Protein AF-A0A7S0FLI7-F1 (afdb_monomer_lite)

Sequence (126 aa):
AQAELCAFDLNQRYRPILPEERVSGVIMLTDSTPGEEEELGAVKPPSMEVEGEADPPEPFEWAPPGHDDYREGLPPPPIPEPEDDDEEKDSDDKEDEEDSKPKKREEDHEEDLEGPGYVGGAKESS

Organism: NCBI:txid265543

pLDDT: mean 71.73, std 18.73, range [38.0, 96.25]

Foldseek 3Di:
DVQVVDADDCVDQWHFPCRPDTPDDDTDTHGPCVPDDDDDDDDDDDDPDCPPDDDDDDDDDDDDPPPPPPPDDDDPDPDPDPPPPPPDDDDPDDDPDDDDDDDDDDDDDDDDDDDDDDDDDDDDDD

Radius of gyration: 35.18 Å; chains: 1; bounding box: 64×31×106 Å

Secondary structure (DSSP, 8-state):
-GGGT----TTSSEEESSTTS---S---EEES-TTS---PPPP-PPP---SSPPPPPPPPP-PPTT-TT--TTPPPPPPPPP--------------------------------------------

Structure (mmCIF, N/CA/C/O backbone):
data_AF-A0A7S0FLI7-F1
#
_entry.id   AF-A0A7S0FLI7-F1
#
loop_
_atom_site.group_PDB
_atom_site.id
_atom_site.type_symbol
_atom_site.label_atom_id
_atom_site.label_alt_id
_atom_site.label_comp_id
_atom_site.label_asym_id
_atom_site.label_entity_id
_atom_site.label_seq_id
_atom_site.pdbx_PDB_ins_code
_atom_site.Cartn_x
_atom_site.Cartn_y
_atom_site.Cartn_z
_atom_site.occupancy
_atom_site.B_iso_or_equiv
_atom_site.auth_seq_id
_atom_site.auth_comp_id
_atom_site.auth_asym_id
_atom_site.auth_atom_id
_atom_site.pdbx_PDB_model_num
ATOM 1 N N . ALA A 1 1 ? 8.099 -21.446 4.760 1.00 76.25 1 ALA A N 1
ATOM 2 C CA . ALA A 1 1 ? 8.596 -20.045 4.674 1.00 76.25 1 ALA A CA 1
ATOM 3 C C . ALA A 1 1 ? 7.946 -19.203 5.780 1.00 76.25 1 ALA A C 1
ATOM 5 O O . ALA A 1 1 ? 6.902 -19.617 6.260 1.00 76.25 1 ALA A O 1
ATOM 6 N N . GLN A 1 2 ? 8.497 -18.052 6.203 1.00 84.38 2 GLN A N 1
ATOM 7 C CA . GLN A 1 2 ? 7.951 -17.300 7.360 1.00 84.38 2 GLN A CA 1
ATOM 8 C C . GLN A 1 2 ? 6.485 -16.855 7.192 1.00 84.38 2 GLN A C 1
ATOM 10 O O . GLN A 1 2 ? 5.724 -16.915 8.149 1.00 84.38 2 GLN A O 1
ATOM 15 N N . ALA A 1 3 ? 6.055 -16.512 5.973 1.00 85.44 3 ALA A N 1
ATOM 16 C CA . ALA A 1 3 ? 4.674 -16.107 5.686 1.00 85.44 3 ALA A CA 1
ATOM 17 C C . ALA A 1 3 ? 3.604 -17.172 6.015 1.00 85.44 3 ALA A C 1
ATOM 19 O O . ALA A 1 3 ? 2.434 -16.838 6.124 1.00 85.44 3 ALA A O 1
ATOM 20 N N . GLU A 1 4 ? 3.980 -18.449 6.159 1.00 85.25 4 GLU A N 1
ATOM 21 C CA . GLU A 1 4 ? 3.056 -19.531 6.558 1.00 85.25 4 GLU A CA 1
ATOM 22 C C . GLU A 1 4 ? 2.817 -19.582 8.074 1.00 85.25 4 GLU A C 1
ATOM 24 O O . GLU A 1 4 ? 1.922 -20.287 8.530 1.00 85.25 4 GLU A O 1
ATOM 29 N N . LEU A 1 5 ? 3.630 -18.862 8.851 1.00 88.19 5 LEU A N 1
ATOM 30 C CA . LEU A 1 5 ? 3.576 -18.819 10.313 1.00 88.19 5 LEU A CA 1
ATOM 31 C C . LEU A 1 5 ? 3.025 -17.486 10.842 1.00 88.19 5 LEU A C 1
ATOM 33 O O . LEU A 1 5 ? 2.817 -17.349 12.044 1.00 88.19 5 LEU A O 1
ATOM 37 N N . CYS A 1 6 ? 2.794 -16.510 9.962 1.00 85.94 6 CYS A N 1
ATOM 38 C CA . CYS A 1 6 ? 2.246 -15.205 10.311 1.00 85.94 6 CYS A CA 1
ATOM 39 C C . CYS A 1 6 ? 0.725 -15.195 10.110 1.00 85.94 6 CYS A C 1
ATOM 41 O O . CYS A 1 6 ? 0.234 -15.582 9.051 1.00 85.94 6 CYS A O 1
ATOM 43 N N . ALA A 1 7 ? -0.011 -14.714 11.111 1.00 89.00 7 ALA A N 1
ATOM 44 C CA . ALA A 1 7 ? -1.462 -14.556 11.067 1.00 89.00 7 ALA A CA 1
ATOM 45 C C . ALA A 1 7 ? -1.868 -13.206 11.669 1.00 89.00 7 ALA A C 1
ATOM 47 O O . ALA A 1 7 ? -1.207 -12.701 12.578 1.00 89.00 7 ALA A O 1
ATOM 48 N N . PHE A 1 8 ? -2.963 -12.635 11.170 1.00 91.75 8 PHE A N 1
ATOM 49 C CA . PHE A 1 8 ? -3.531 -11.402 11.706 1.00 91.75 8 PHE A CA 1
ATOM 50 C C . PHE A 1 8 ? -4.465 -11.683 12.882 1.00 91.75 8 PHE A C 1
ATOM 52 O O . PHE A 1 8 ? -5.293 -12.592 12.827 1.00 91.75 8 PHE A O 1
ATOM 59 N N . ASP A 1 9 ? -4.388 -10.850 13.915 1.00 93.88 9 ASP A N 1
ATOM 60 C CA . ASP A 1 9 ? -5.405 -10.793 14.960 1.00 93.88 9 ASP A CA 1
ATOM 61 C C . ASP A 1 9 ? -6.524 -9.834 14.537 1.00 93.88 9 ASP A C 1
ATOM 63 O O . ASP A 1 9 ? -6.359 -8.614 14.504 1.00 93.88 9 ASP A O 1
ATOM 67 N N . LEU A 1 10 ? -7.687 -10.396 14.208 1.00 93.75 10 LEU A N 1
ATOM 68 C CA . LEU A 1 10 ? -8.835 -9.645 13.693 1.00 93.75 10 LEU A CA 1
ATOM 69 C C . LEU A 1 10 ? -9.553 -8.805 14.759 1.00 93.75 10 LEU A C 1
ATOM 71 O O . LEU A 1 10 ? -10.470 -8.057 14.421 1.00 93.75 10 LEU A O 1
ATOM 75 N N . ASN A 1 11 ? -9.160 -8.911 16.031 1.00 95.19 11 ASN A N 1
ATOM 76 C CA . ASN A 1 11 ? -9.716 -8.088 17.104 1.00 95.19 11 ASN A CA 1
ATOM 77 C C . ASN A 1 11 ? -8.987 -6.749 17.262 1.00 95.19 11 ASN A C 1
ATOM 79 O O . ASN A 1 11 ? -9.440 -5.899 18.027 1.00 95.19 11 ASN A O 1
ATOM 83 N N . GLN A 1 12 ? -7.891 -6.537 16.532 1.00 94.56 12 GLN A N 1
ATOM 84 C CA . GLN A 1 12 ? -7.144 -5.284 16.562 1.00 94.56 12 GLN A CA 1
ATOM 85 C C . GLN A 1 12 ? -7.809 -4.191 15.714 1.00 94.56 12 GLN A C 1
ATOM 87 O O . GLN A 1 12 ? -8.763 -4.440 14.965 1.00 94.56 12 GLN A O 1
ATOM 92 N N . ARG A 1 13 ? -7.305 -2.959 15.868 1.00 94.88 13 ARG A N 1
ATOM 93 C CA . ARG A 1 13 ? -7.776 -1.762 15.155 1.00 94.88 13 ARG A CA 1
ATOM 94 C C . ARG A 1 13 ? -7.623 -1.903 13.640 1.00 94.88 13 ARG A C 1
ATOM 96 O O . ARG A 1 13 ? -8.565 -1.635 12.900 1.00 94.88 13 ARG A O 1
ATOM 103 N N . TYR A 1 14 ? -6.457 -2.373 13.201 1.00 94.94 14 TYR A N 1
ATOM 104 C CA . TYR A 1 14 ? -6.142 -2.584 11.794 1.00 94.94 14 TYR A CA 1
ATOM 105 C C . TYR A 1 14 ? -6.424 -4.018 11.378 1.00 94.94 14 TYR A C 1
ATOM 107 O O . TYR A 1 14 ? -5.820 -4.957 11.893 1.00 94.94 14 TYR A O 1
ATOM 115 N N . ARG A 1 15 ? -7.345 -4.188 10.429 1.00 95.62 15 ARG A N 1
ATOM 116 C CA . ARG A 1 15 ? -7.795 -5.508 9.973 1.00 95.62 15 ARG A CA 1
ATOM 117 C C . ARG A 1 15 ? -7.575 -5.660 8.478 1.00 95.62 15 ARG A C 1
ATOM 119 O O . ARG A 1 15 ? -7.904 -4.731 7.742 1.00 95.62 15 ARG A O 1
ATOM 126 N N . PRO A 1 16 ? -7.055 -6.802 8.007 1.00 95.50 16 PRO A N 1
ATOM 127 C CA . PRO A 1 16 ? -6.922 -7.044 6.580 1.00 95.50 16 PRO A CA 1
ATOM 128 C C . PRO A 1 16 ? -8.297 -7.029 5.918 1.00 95.50 16 PRO A C 1
ATOM 130 O O . PRO A 1 16 ? -9.240 -7.650 6.409 1.00 95.50 16 PRO A O 1
ATOM 133 N N . ILE A 1 17 ? -8.398 -6.364 4.767 1.00 95.06 17 ILE A N 1
ATOM 134 C CA . ILE A 1 17 ? -9.607 -6.465 3.934 1.00 95.06 17 ILE A CA 1
ATOM 135 C C . ILE A 1 17 ? -9.800 -7.879 3.370 1.00 95.06 17 ILE A C 1
ATOM 137 O O . ILE A 1 17 ? -10.927 -8.266 3.071 1.00 95.06 17 ILE A O 1
ATOM 141 N N . LEU A 1 18 ? -8.710 -8.649 3.255 1.00 93.00 18 LEU A N 1
ATOM 142 C CA . LEU A 1 18 ? -8.676 -10.030 2.773 1.00 93.00 18 LEU A CA 1
ATOM 143 C C . LEU A 1 18 ? -7.971 -10.926 3.814 1.00 93.00 18 LEU A C 1
ATOM 145 O O . LEU A 1 18 ? -6.773 -11.173 3.706 1.00 93.00 18 LEU A O 1
ATOM 149 N N . PRO A 1 19 ? -8.684 -11.403 4.854 1.00 90.31 19 PRO A N 1
ATOM 150 C CA . PRO A 1 19 ? -8.079 -12.125 5.982 1.00 90.31 19 PRO A CA 1
ATOM 151 C C . PRO A 1 19 ? -7.479 -13.492 5.637 1.00 90.31 19 PRO A C 1
ATOM 153 O O . PRO A 1 19 ? -6.617 -13.980 6.361 1.00 90.31 19 PRO A O 1
ATOM 156 N N . GLU A 1 20 ? -7.962 -14.123 4.567 1.00 89.88 20 GLU A N 1
ATOM 157 C CA . GLU A 1 20 ? -7.539 -15.462 4.137 1.00 89.88 20 GLU A CA 1
ATOM 158 C C . GLU A 1 20 ? -6.387 -15.424 3.118 1.00 89.88 20 GLU A C 1
ATOM 160 O O . GLU A 1 20 ? -5.859 -16.470 2.739 1.00 89.88 20 GLU A O 1
ATOM 165 N N . GLU A 1 21 ? -5.994 -14.233 2.654 1.00 89.50 21 GLU A N 1
ATOM 166 C CA . GLU A 1 21 ? -4.915 -14.078 1.682 1.00 89.50 21 GLU A CA 1
ATOM 167 C C . GLU A 1 21 ? -3.536 -14.196 2.343 1.00 89.50 21 GLU A C 1
ATOM 169 O O . GLU A 1 21 ? -3.324 -13.858 3.510 1.00 89.50 21 GLU A O 1
ATOM 174 N N . ARG A 1 22 ? -2.566 -14.709 1.581 1.00 85.56 22 ARG A N 1
ATOM 175 C CA . ARG A 1 22 ? -1.204 -14.920 2.069 1.00 85.56 22 ARG A CA 1
ATOM 176 C C . ARG A 1 22 ? -0.529 -13.580 2.366 1.00 85.56 22 ARG A C 1
ATOM 178 O O . ARG A 1 22 ? -0.508 -12.685 1.527 1.00 85.56 22 ARG A O 1
ATOM 185 N N . VAL A 1 23 ? 0.113 -13.484 3.529 1.00 87.81 23 VAL A N 1
ATOM 186 C CA . VAL A 1 23 ? 0.850 -12.284 3.946 1.00 87.81 23 VAL A CA 1
ATOM 187 C C . VAL A 1 23 ? 2.154 -12.120 3.164 1.00 87.81 23 VAL A C 1
ATOM 189 O O . VAL A 1 23 ? 3.200 -12.666 3.515 1.00 87.81 23 VAL A O 1
ATOM 192 N N . SER A 1 24 ? 2.093 -11.385 2.058 1.00 89.06 24 SER A N 1
ATOM 193 C CA . SER A 1 24 ? 3.264 -11.031 1.257 1.00 89.06 24 SER A CA 1
ATOM 194 C C . SER A 1 24 ? 3.062 -9.706 0.534 1.00 89.06 24 SER A C 1
ATOM 196 O O . SER A 1 24 ? 1.973 -9.442 0.034 1.00 89.06 24 SER A O 1
ATOM 198 N N . GLY A 1 25 ? 4.123 -8.906 0.425 1.00 90.38 25 GLY A N 1
ATOM 199 C CA . GLY A 1 25 ? 4.070 -7.613 -0.254 1.00 90.38 25 GLY A CA 1
ATOM 200 C C . GLY A 1 25 ? 3.267 -6.567 0.525 1.00 90.38 25 GLY A C 1
ATOM 201 O O . GLY A 1 25 ? 3.369 -6.485 1.748 1.00 90.38 25 GLY A O 1
ATOM 202 N N . VAL A 1 26 ? 2.501 -5.749 -0.198 1.00 92.75 26 VAL A N 1
ATOM 203 C CA . VAL A 1 26 ? 1.652 -4.695 0.376 1.00 92.75 26 VAL A CA 1
ATOM 204 C C . VAL A 1 26 ? 0.292 -5.277 0.743 1.00 92.75 26 VAL A C 1
ATOM 206 O O . VAL A 1 26 ? -0.360 -5.903 -0.088 1.00 92.75 26 VAL A O 1
ATOM 209 N N . ILE A 1 27 ? -0.154 -5.025 1.974 1.00 93.62 27 ILE A N 1
ATOM 210 C CA . ILE A 1 27 ? -1.430 -5.515 2.498 1.00 93.62 27 ILE A CA 1
ATOM 211 C C . ILE A 1 27 ? -2.281 -4.310 2.876 1.00 93.62 27 ILE A C 1
ATOM 213 O O . ILE A 1 27 ? -1.842 -3.428 3.610 1.00 93.62 27 ILE A O 1
ATOM 217 N N . MET A 1 28 ? -3.505 -4.270 2.363 1.00 95.44 28 MET A N 1
ATOM 218 C CA . MET A 1 28 ? -4.460 -3.215 2.685 1.00 95.44 28 MET A CA 1
ATOM 219 C C . MET A 1 28 ? -5.176 -3.539 3.999 1.00 95.44 28 MET A C 1
ATOM 221 O O . MET A 1 28 ? -5.697 -4.645 4.176 1.00 95.44 28 MET A O 1
ATOM 225 N N . LEU A 1 29 ? -5.224 -2.566 4.908 1.00 95.44 29 LEU A N 1
ATOM 226 C CA . LEU A 1 29 ? -5.866 -2.693 6.215 1.00 95.44 29 LEU A CA 1
ATOM 227 C C . LEU A 1 29 ? -6.982 -1.652 6.355 1.00 95.44 29 LEU A C 1
ATOM 229 O O . LEU A 1 29 ? -6.847 -0.517 5.904 1.00 95.44 29 LEU A O 1
ATOM 233 N N . THR A 1 30 ? -8.082 -2.033 6.998 1.00 96.25 30 THR A N 1
ATOM 234 C CA . THR A 1 30 ? -9.126 -1.107 7.452 1.00 96.25 30 THR A CA 1
ATOM 235 C C . THR A 1 30 ? -8.873 -0.711 8.894 1.00 96.25 30 THR A C 1
ATOM 237 O O . THR A 1 30 ? -8.631 -1.588 9.724 1.00 96.25 30 THR A O 1
ATOM 240 N N . ASP A 1 31 ? -9.006 0.578 9.188 1.00 95.94 31 ASP A N 1
ATOM 241 C CA . ASP A 1 31 ? -8.982 1.132 10.539 1.00 95.94 31 ASP A CA 1
ATOM 242 C C . ASP A 1 31 ? -10.390 1.115 11.162 1.00 95.94 31 ASP A C 1
ATOM 244 O O . ASP A 1 31 ? -11.327 1.700 10.613 1.00 95.94 31 ASP A O 1
ATOM 248 N N . SER A 1 32 ? -10.557 0.449 12.309 1.00 95.44 32 SER A N 1
ATOM 249 C CA . SER A 1 32 ? -11.824 0.440 13.048 1.00 95.44 32 SER A CA 1
ATOM 250 C C . SER A 1 32 ? -12.049 1.650 13.968 1.00 95.44 32 SER A C 1
ATOM 252 O O . SER A 1 32 ? -13.178 1.843 14.417 1.00 95.44 32 SER A O 1
ATOM 254 N N . THR A 1 33 ? -11.021 2.450 14.268 1.00 95.38 33 THR A N 1
ATOM 255 C CA . THR A 1 33 ? -11.102 3.652 15.122 1.00 95.38 33 THR A CA 1
ATOM 256 C C . THR A 1 33 ? -10.400 4.873 14.495 1.00 95.38 33 THR A C 1
ATOM 258 O O . THR A 1 33 ? -9.565 5.506 15.133 1.00 95.38 33 THR A O 1
ATOM 261 N N . PRO A 1 34 ? -10.801 5.317 13.287 1.00 92.25 34 PRO A N 1
ATOM 262 C CA . PRO A 1 34 ? -10.115 6.375 12.523 1.00 92.25 34 PRO A CA 1
ATOM 263 C C . PRO A 1 34 ? -10.075 7.767 13.171 1.00 92.25 34 PRO A C 1
ATOM 265 O O . PRO A 1 34 ? -9.407 8.660 12.661 1.00 92.25 34 PRO A O 1
ATOM 268 N N . GLY A 1 35 ? -10.821 7.990 14.256 1.00 93.50 35 GLY A N 1
ATOM 269 C CA . GLY A 1 35 ? -10.808 9.250 15.005 1.00 93.50 35 GLY A CA 1
ATOM 270 C C . GLY A 1 35 ? -9.766 9.308 16.124 1.00 93.50 35 GLY A C 1
ATOM 271 O O . GLY A 1 35 ? -9.635 10.347 16.763 1.00 93.50 35 GLY A O 1
ATOM 272 N N . GLU A 1 36 ? -9.072 8.206 16.399 1.00 94.31 36 GLU A N 1
ATOM 273 C CA . GLU A 1 36 ? -8.040 8.142 17.431 1.00 94.31 36 GLU A CA 1
ATOM 274 C C . GLU A 1 36 ? -6.691 8.589 16.867 1.00 94.31 36 GLU A C 1
ATOM 276 O O . GLU A 1 36 ? -6.295 8.158 15.779 1.00 94.31 36 GLU A O 1
ATOM 281 N N . GLU A 1 37 ? -5.986 9.431 17.629 1.00 91.44 37 GLU A N 1
AT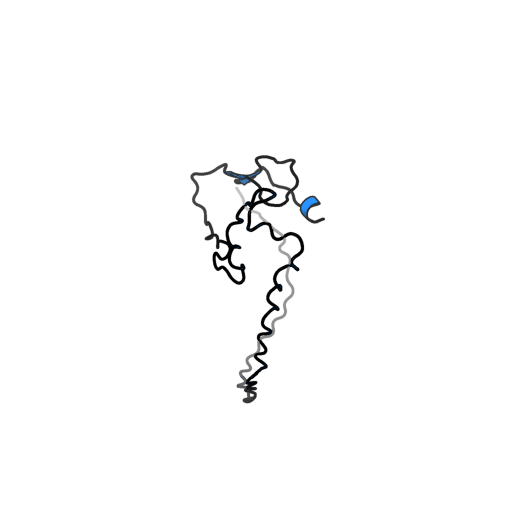OM 282 C CA . GLU A 1 37 ? -4.637 9.886 17.289 1.00 91.44 37 GLU A CA 1
ATOM 283 C C . GLU A 1 37 ? -3.677 8.699 17.133 1.00 91.44 37 GLU A C 1
ATOM 285 O O . GLU A 1 37 ? -3.783 7.682 17.823 1.00 91.44 37 GLU A O 1
ATOM 290 N N . GLU A 1 38 ? -2.734 8.842 16.206 1.00 89.69 38 GLU A N 1
ATOM 291 C CA . GLU A 1 38 ? -1.758 7.817 15.864 1.00 89.69 38 GLU A CA 1
ATOM 292 C C . GLU A 1 38 ? -0.372 8.441 15.695 1.00 89.69 38 GLU A C 1
ATOM 294 O O . GLU A 1 38 ? -0.218 9.527 15.132 1.00 89.69 38 GLU A O 1
ATOM 299 N N . GLU A 1 39 ? 0.649 7.725 16.160 1.00 88.06 39 GLU A N 1
ATOM 300 C CA . GLU A 1 39 ? 2.046 8.065 15.918 1.00 88.06 39 GLU A CA 1
ATOM 301 C C . GLU A 1 39 ? 2.504 7.450 14.588 1.00 88.06 39 GLU A C 1
ATOM 303 O O . GLU A 1 39 ? 2.959 6.309 14.521 1.00 88.06 39 GLU A O 1
ATOM 308 N N . LEU A 1 40 ? 2.359 8.212 13.502 1.00 88.56 40 LEU A N 1
ATOM 309 C CA . LEU A 1 40 ? 2.837 7.815 12.180 1.00 88.56 40 LEU A CA 1
ATOM 310 C C . LEU A 1 40 ? 4.275 8.291 11.950 1.00 88.56 40 LEU A C 1
ATOM 312 O O . LEU A 1 40 ? 4.589 9.475 12.073 1.00 88.56 40 LEU A O 1
ATOM 316 N N . GLY A 1 41 ? 5.146 7.363 11.552 1.00 89.12 41 GLY A N 1
ATOM 317 C CA . GLY A 1 41 ? 6.490 7.685 11.080 1.00 89.12 41 GLY A CA 1
ATOM 318 C C . GLY A 1 41 ? 6.472 8.309 9.681 1.00 89.12 41 GLY A C 1
ATOM 319 O O . GLY A 1 41 ? 5.639 7.968 8.839 1.00 89.12 41 GLY A O 1
ATOM 320 N N . ALA A 1 42 ? 7.422 9.204 9.403 1.00 91.12 42 ALA A N 1
ATOM 321 C CA . ALA A 1 42 ? 7.613 9.730 8.055 1.00 91.12 42 ALA A CA 1
ATOM 322 C C . ALA A 1 42 ? 8.109 8.620 7.112 1.00 91.12 42 ALA A C 1
ATOM 324 O O . ALA A 1 42 ? 9.105 7.950 7.392 1.00 91.12 42 ALA A O 1
ATOM 325 N N . VAL A 1 43 ? 7.442 8.443 5.969 1.00 88.88 43 VAL A N 1
ATOM 326 C CA . VAL A 1 43 ? 7.900 7.518 4.925 1.00 88.88 43 VAL A CA 1
ATOM 327 C C . VAL A 1 43 ? 9.039 8.179 4.158 1.00 88.88 43 VAL A C 1
ATOM 329 O O . VAL A 1 43 ? 8.844 9.220 3.531 1.00 88.88 43 VAL A O 1
ATOM 332 N N . LYS A 1 44 ? 10.229 7.569 4.181 1.00 87.75 44 LYS A N 1
ATOM 333 C CA . LYS A 1 44 ? 11.313 7.949 3.271 1.00 87.75 44 LYS A CA 1
ATOM 334 C C . LYS A 1 44 ? 10.977 7.386 1.885 1.00 87.75 44 LYS A C 1
ATOM 336 O O . LYS A 1 44 ? 10.927 6.161 1.751 1.00 87.75 44 LYS A O 1
ATOM 341 N N . PRO A 1 45 ? 10.728 8.225 0.866 1.00 85.44 45 PRO A N 1
ATOM 342 C CA . PRO A 1 45 ? 10.562 7.718 -0.486 1.00 85.44 45 PRO A CA 1
ATOM 343 C C . PRO A 1 45 ? 11.879 7.079 -0.955 1.00 85.44 45 PRO A C 1
ATOM 345 O O . PRO A 1 45 ? 12.950 7.444 -0.452 1.00 85.44 45 PRO A O 1
ATOM 348 N N . PRO A 1 46 ? 11.833 6.136 -1.911 1.00 79.94 46 PRO A N 1
ATOM 349 C CA . PRO A 1 46 ? 13.047 5.742 -2.617 1.00 79.94 46 PRO A CA 1
ATOM 350 C C . PRO A 1 46 ? 13.746 6.995 -3.168 1.00 79.94 46 PRO A C 1
ATOM 352 O O . PRO A 1 46 ? 13.074 7.978 -3.495 1.00 79.94 46 PRO A O 1
ATOM 355 N N . SER A 1 47 ? 15.083 6.980 -3.214 1.00 77.94 47 SER A N 1
ATOM 356 C CA . SER A 1 47 ? 15.833 8.120 -3.747 1.00 77.94 47 SER A CA 1
ATOM 357 C C . SER A 1 47 ? 15.362 8.393 -5.174 1.00 77.94 47 SER A C 1
ATOM 359 O O . SER A 1 47 ? 15.319 7.481 -5.993 1.00 77.94 47 SER A O 1
ATOM 361 N N . MET A 1 48 ? 14.965 9.636 -5.445 1.00 67.06 48 MET A N 1
ATOM 362 C CA . MET A 1 48 ? 14.699 10.115 -6.806 1.00 67.06 48 MET A CA 1
ATOM 363 C C . MET A 1 48 ? 15.997 10.445 -7.551 1.00 67.06 48 MET A C 1
ATOM 365 O O . MET A 1 48 ? 15.950 10.879 -8.699 1.00 67.06 48 MET A O 1
ATOM 369 N N . GLU A 1 49 ? 17.142 10.307 -6.886 1.00 70.06 49 GLU A N 1
ATOM 370 C CA . GLU A 1 49 ? 18.434 10.566 -7.493 1.00 70.06 49 GLU A CA 1
ATOM 371 C C . GLU A 1 49 ? 18.715 9.487 -8.538 1.00 70.06 49 GLU A C 1
ATOM 373 O O . GLU A 1 49 ? 18.703 8.289 -8.250 1.00 70.06 49 GLU A O 1
ATOM 378 N N . VAL A 1 50 ? 18.930 9.952 -9.769 1.00 65.81 50 VAL A N 1
ATOM 379 C CA . VAL A 1 50 ? 19.391 9.188 -10.931 1.00 65.81 50 VAL A CA 1
ATOM 380 C C . VAL A 1 50 ? 20.851 8.804 -10.681 1.00 65.81 50 VAL A C 1
ATOM 382 O O . VAL A 1 50 ? 21.768 9.309 -11.317 1.00 65.81 50 VAL A O 1
ATOM 385 N N . GLU A 1 51 ? 21.117 7.964 -9.684 1.00 64.12 51 GLU A N 1
ATOM 386 C CA . GLU A 1 51 ? 22.449 7.383 -9.535 1.00 64.12 51 GLU A CA 1
ATOM 387 C C . GLU A 1 51 ? 22.587 6.246 -10.553 1.00 64.12 51 GLU A C 1
ATOM 389 O O . GLU A 1 51 ? 22.266 5.091 -10.282 1.00 64.12 51 GLU A O 1
ATOM 394 N N . GLY A 1 52 ? 23.027 6.603 -11.763 1.00 68.38 52 GLY A N 1
ATOM 395 C CA . GLY A 1 52 ? 23.466 5.647 -12.783 1.00 68.38 52 GLY A CA 1
ATOM 396 C C . GLY A 1 52 ? 22.405 5.159 -13.774 1.00 68.38 52 GLY A C 1
ATOM 397 O O . GLY A 1 52 ? 22.622 4.137 -14.424 1.00 68.38 52 GLY A O 1
ATOM 398 N N . GLU A 1 53 ? 21.274 5.854 -13.927 1.00 75.69 53 GLU A N 1
ATOM 399 C CA . GLU A 1 53 ? 20.376 5.600 -15.063 1.00 75.69 53 GLU A CA 1
ATOM 400 C C . GLU A 1 53 ? 20.984 6.246 -16.323 1.00 75.69 53 GLU A C 1
ATOM 402 O O . GLU A 1 53 ? 21.276 7.440 -16.333 1.00 75.69 53 GLU A O 1
ATOM 407 N N . ALA A 1 54 ? 21.239 5.448 -17.366 1.00 80.12 54 ALA A N 1
ATOM 408 C CA . ALA A 1 54 ? 21.761 5.956 -18.634 1.00 80.12 54 ALA A CA 1
ATOM 409 C C . ALA A 1 54 ? 20.752 6.912 -19.289 1.00 80.12 54 ALA A C 1
ATOM 411 O O . ALA A 1 54 ? 19.541 6.692 -19.187 1.00 80.12 54 ALA A O 1
ATOM 412 N N . ASP A 1 55 ? 21.248 7.934 -19.996 1.00 84.56 55 ASP A N 1
ATOM 413 C CA . ASP A 1 55 ? 20.386 8.840 -20.753 1.00 84.56 55 ASP A CA 1
ATOM 414 C C . ASP A 1 55 ? 19.452 8.040 -21.681 1.00 84.56 55 ASP A C 1
ATOM 416 O O . ASP A 1 55 ? 19.895 7.084 -22.335 1.00 84.56 55 ASP A O 1
ATOM 420 N N . PRO A 1 56 ? 18.156 8.402 -21.759 1.00 86.06 56 PRO A N 1
ATOM 421 C CA . PRO A 1 56 ? 17.247 7.779 -22.707 1.00 86.06 56 PRO A CA 1
ATOM 422 C C . PRO A 1 56 ? 17.837 7.831 -24.125 1.00 86.06 56 PRO A C 1
ATOM 424 O O . PRO A 1 56 ? 18.401 8.859 -24.508 1.00 86.06 56 PRO A O 1
ATOM 427 N N . PRO A 1 57 ? 17.698 6.763 -24.932 1.00 86.69 57 PRO A N 1
ATOM 428 C CA . PRO A 1 57 ? 18.199 6.782 -26.297 1.00 86.69 57 PRO A CA 1
ATOM 429 C C . PRO A 1 57 ? 17.489 7.861 -27.118 1.00 86.69 57 PRO A C 1
ATOM 431 O O . PRO A 1 57 ? 16.347 8.241 -26.834 1.00 86.69 57 PRO A O 1
ATOM 434 N N . GLU A 1 58 ? 18.146 8.310 -28.186 1.00 89.00 58 GLU A N 1
ATOM 435 C CA . GLU A 1 58 ? 17.508 9.198 -29.152 1.00 89.00 58 GLU A CA 1
ATOM 436 C C . GLU A 1 58 ? 16.237 8.551 -29.742 1.00 89.00 58 GLU A C 1
ATOM 438 O O . GLU A 1 58 ? 16.168 7.322 -29.892 1.00 89.00 58 GLU A O 1
ATOM 443 N N . PRO A 1 59 ? 15.210 9.351 -30.085 1.00 89.75 59 PRO A N 1
ATOM 444 C CA . PRO A 1 59 ? 14.013 8.842 -30.737 1.00 89.75 59 PRO A CA 1
ATOM 445 C C . PRO A 1 59 ? 14.347 8.042 -31.997 1.00 89.75 59 PRO A C 1
ATOM 447 O O . PRO A 1 59 ? 15.110 8.478 -32.853 1.00 89.75 59 PRO A O 1
ATOM 450 N N . PHE A 1 60 ? 13.717 6.879 -32.137 1.00 87.00 60 PHE A N 1
ATOM 451 C CA . PHE A 1 60 ? 13.828 6.083 -33.351 1.00 87.00 60 PHE A CA 1
ATOM 452 C C . PHE A 1 60 ? 13.129 6.779 -34.529 1.00 87.00 60 PHE A C 1
ATOM 454 O O . PHE A 1 60 ? 11.931 7.069 -34.467 1.00 87.00 60 PHE A O 1
ATOM 461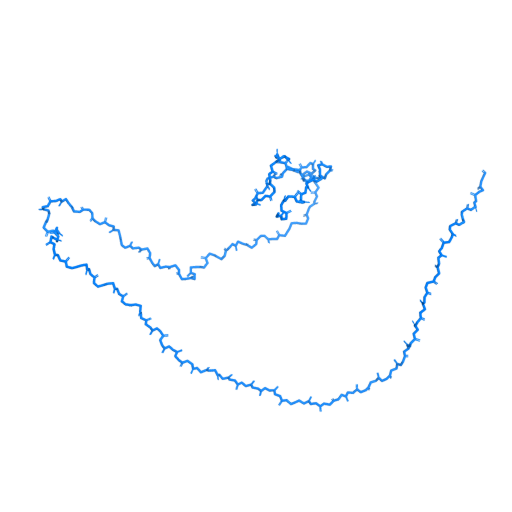 N N . GLU A 1 61 ? 13.859 6.972 -35.626 1.00 85.69 61 GLU A N 1
ATOM 462 C CA . GLU A 1 61 ? 13.303 7.403 -36.907 1.00 85.69 61 GLU A CA 1
ATOM 463 C C . GLU A 1 61 ? 12.975 6.181 -37.774 1.00 85.69 61 GLU A C 1
ATOM 465 O O . GLU A 1 61 ? 13.847 5.387 -38.134 1.00 85.69 61 GLU A O 1
ATOM 470 N N . TRP A 1 62 ? 11.695 6.007 -38.115 1.00 86.12 62 TRP A N 1
ATOM 471 C CA . TRP A 1 62 ? 11.278 4.931 -39.010 1.00 86.12 62 TRP A CA 1
ATOM 472 C C . TRP A 1 62 ? 11.483 5.327 -40.474 1.00 86.12 62 TRP A C 1
ATOM 474 O O . TRP A 1 62 ? 10.784 6.204 -40.984 1.00 86.12 62 TRP A O 1
ATOM 484 N N . ALA A 1 63 ? 12.375 4.618 -41.162 1.00 83.25 63 ALA A N 1
ATOM 485 C CA . ALA A 1 63 ? 12.556 4.720 -42.603 1.00 83.25 63 ALA A CA 1
ATOM 486 C C . ALA A 1 63 ? 11.805 3.595 -43.343 1.00 83.25 63 ALA A C 1
ATOM 488 O O . ALA A 1 63 ? 12.004 2.413 -43.032 1.00 83.25 63 ALA A O 1
ATOM 489 N N . PRO A 1 64 ? 10.949 3.907 -44.336 1.00 84.44 64 PRO A N 1
ATOM 490 C CA . PRO A 1 64 ? 10.318 2.882 -45.157 1.00 84.44 64 PRO A CA 1
ATOM 491 C C . PRO A 1 64 ? 11.350 2.134 -46.026 1.00 84.44 64 PRO A C 1
ATOM 493 O O . PRO A 1 64 ? 12.381 2.702 -46.392 1.00 84.44 64 PRO A O 1
ATOM 496 N N . PRO A 1 65 ? 11.069 0.880 -46.437 1.00 79.12 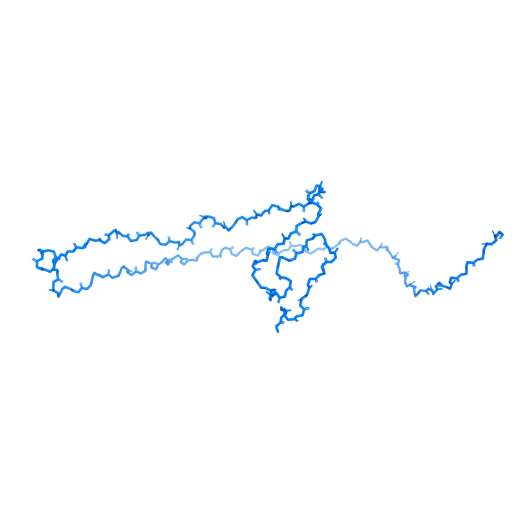65 PRO A N 1
ATOM 497 C CA . PRO A 1 65 ? 11.922 0.155 -47.378 1.00 79.12 65 PRO A CA 1
ATOM 498 C C . PRO A 1 65 ? 12.122 0.943 -48.682 1.00 79.12 65 PRO A C 1
ATOM 500 O O . PRO A 1 65 ? 11.147 1.305 -49.342 1.00 79.12 65 PRO A O 1
ATOM 503 N N . GLY A 1 66 ? 13.380 1.192 -49.055 1.00 76.12 66 GLY A N 1
ATOM 504 C CA . GLY A 1 66 ? 13.748 1.967 -50.247 1.00 76.12 66 GLY A CA 1
ATOM 505 C C . GLY A 1 66 ? 13.904 3.478 -50.031 1.00 76.12 66 GLY A C 1
ATOM 506 O O . GLY A 1 66 ? 14.065 4.194 -51.016 1.00 76.12 66 GLY A O 1
ATOM 507 N N . HIS A 1 67 ? 13.850 3.968 -48.789 1.00 76.00 67 HIS A N 1
ATOM 508 C CA . HIS A 1 67 ? 14.264 5.334 -48.459 1.00 76.00 67 HIS A CA 1
ATOM 509 C C . HIS A 1 67 ? 15.796 5.476 -48.542 1.00 76.00 67 HIS A C 1
ATOM 511 O O . HIS A 1 67 ? 16.522 4.500 -48.361 1.00 76.00 67 HIS A O 1
ATOM 517 N N . ASP A 1 68 ? 16.302 6.674 -48.838 1.00 70.56 68 ASP A N 1
ATOM 518 C CA . ASP A 1 68 ? 17.732 6.900 -49.118 1.00 70.56 68 ASP A CA 1
ATOM 519 C C . ASP A 1 68 ? 18.648 6.667 -47.894 1.00 70.56 68 ASP A C 1
ATOM 521 O O . ASP A 1 68 ? 19.853 6.458 -48.034 1.00 70.56 68 ASP A O 1
ATOM 525 N N . ASP A 1 69 ? 18.079 6.684 -46.687 1.00 67.12 69 ASP A N 1
ATOM 526 C CA . ASP A 1 69 ? 18.733 6.340 -45.414 1.00 67.12 69 ASP A CA 1
ATOM 527 C C . ASP A 1 69 ? 18.673 4.837 -45.078 1.00 67.12 69 ASP A C 1
ATOM 529 O O . ASP A 1 69 ? 19.258 4.409 -44.077 1.00 67.12 69 ASP A O 1
ATOM 533 N N . TYR A 1 70 ? 18.001 4.025 -45.907 1.00 64.25 70 TYR A N 1
ATOM 534 C CA . TYR A 1 70 ? 17.943 2.578 -45.766 1.00 64.25 70 TYR A CA 1
ATOM 535 C C . TYR A 1 70 ? 19.338 2.010 -46.038 1.00 64.25 70 TYR A C 1
ATOM 537 O O . TYR A 1 70 ? 19.722 1.690 -47.163 1.00 64.25 70 TYR A O 1
ATOM 545 N N . ARG A 1 71 ? 20.143 1.918 -44.979 1.00 65.25 71 ARG A N 1
ATOM 546 C CA . ARG A 1 71 ? 21.484 1.337 -45.018 1.00 65.25 71 ARG A CA 1
ATOM 547 C C . ARG A 1 71 ? 21.389 -0.184 -45.046 1.00 65.25 71 ARG A C 1
ATOM 549 O O . ARG A 1 71 ? 21.567 -0.856 -44.033 1.00 65.25 71 ARG A O 1
ATOM 556 N N . GLU A 1 72 ? 21.142 -0.737 -46.225 1.00 60.16 72 GLU A N 1
ATOM 557 C CA . GLU A 1 72 ? 21.280 -2.171 -46.465 1.00 60.16 72 GLU A CA 1
ATOM 558 C C . GLU A 1 72 ? 22.774 -2.552 -46.408 1.00 60.16 72 GLU A C 1
ATOM 560 O O . GLU A 1 72 ? 23.560 -2.200 -47.285 1.00 60.16 72 GLU A O 1
ATOM 565 N N . GLY A 1 73 ? 23.193 -3.240 -45.341 1.00 60.59 73 GLY A N 1
ATOM 566 C CA . GLY A 1 73 ? 24.515 -3.878 -45.265 1.00 60.59 73 GLY A CA 1
ATOM 567 C C . GLY A 1 73 ? 25.671 -3.057 -44.681 1.00 60.59 73 GLY A C 1
ATOM 568 O O . GLY A 1 73 ? 26.821 -3.471 -44.836 1.00 60.59 73 GLY A O 1
ATOM 569 N N . LEU A 1 74 ? 25.421 -1.939 -43.989 1.00 61.59 74 LEU A N 1
ATOM 570 C CA . LEU A 1 74 ? 26.469 -1.321 -43.166 1.00 61.59 74 LEU A CA 1
ATOM 571 C C . LEU A 1 74 ? 26.574 -2.034 -41.809 1.00 61.59 74 LEU A C 1
ATOM 573 O O . LEU A 1 74 ? 25.543 -2.401 -41.239 1.00 61.59 74 LEU A O 1
ATOM 577 N N . PRO A 1 75 ? 27.799 -2.262 -41.293 1.00 65.62 75 PRO A N 1
ATOM 578 C CA . PRO A 1 75 ? 27.971 -2.824 -39.962 1.00 65.62 75 PRO A CA 1
ATOM 579 C C . PRO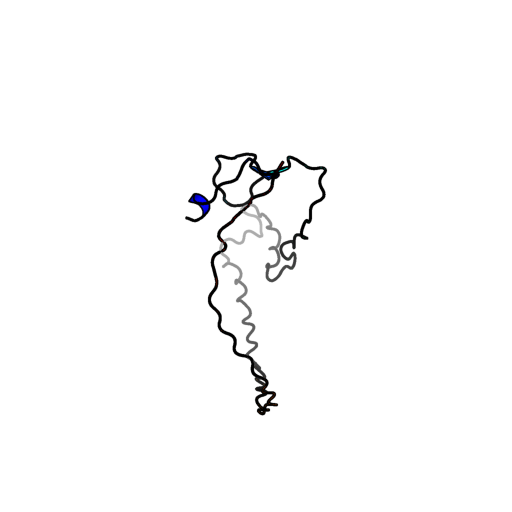 A 1 75 ? 27.280 -1.915 -38.934 1.00 65.62 75 PRO A C 1
ATOM 581 O O . PRO A 1 75 ? 27.212 -0.699 -39.159 1.00 65.62 75 PRO A O 1
ATOM 584 N N . PRO A 1 76 ? 26.753 -2.479 -37.830 1.00 71.50 76 PRO A N 1
ATOM 585 C CA . PRO A 1 76 ? 26.193 -1.670 -36.755 1.00 71.50 76 PRO A CA 1
ATOM 586 C C . PRO A 1 76 ? 27.214 -0.602 -36.331 1.00 71.50 76 PRO A C 1
ATOM 588 O O . PRO A 1 76 ? 28.422 -0.862 -36.406 1.00 71.50 76 PRO A O 1
ATOM 591 N N . PRO A 1 77 ? 26.761 0.600 -35.923 1.00 71.06 77 PRO A N 1
ATOM 592 C CA . PRO A 1 77 ? 27.672 1.589 -35.366 1.00 71.06 77 PRO A CA 1
ATOM 593 C C . PRO A 1 77 ? 28.459 0.948 -34.213 1.00 71.06 77 PRO A C 1
ATOM 595 O O . PRO A 1 77 ? 27.903 0.096 -33.510 1.00 71.06 77 PRO A O 1
ATOM 598 N N . PRO A 1 78 ? 29.747 1.298 -34.036 1.00 76.44 78 PRO A N 1
ATOM 599 C CA . PRO A 1 78 ? 30.514 0.791 -32.911 1.00 76.44 78 PRO A CA 1
ATOM 600 C C . PRO A 1 78 ? 29.764 1.150 -31.629 1.00 76.44 78 PRO A C 1
ATOM 602 O O . PRO A 1 78 ? 29.425 2.314 -31.411 1.00 76.44 78 PRO A O 1
ATOM 605 N N . ILE A 1 79 ? 29.454 0.133 -30.825 1.00 77.75 79 ILE A N 1
ATOM 606 C CA . ILE A 1 79 ? 28.967 0.342 -29.464 1.00 77.75 79 ILE A CA 1
ATOM 607 C C . ILE A 1 79 ? 30.095 1.108 -28.763 1.00 77.75 79 ILE A C 1
ATOM 609 O O . ILE A 1 79 ? 31.231 0.631 -28.844 1.00 77.75 79 ILE A O 1
ATOM 613 N N . PRO A 1 80 ? 29.837 2.287 -28.165 1.00 73.31 80 PRO A N 1
ATOM 614 C CA . PRO A 1 80 ? 30.866 2.983 -27.409 1.00 73.31 80 PRO A CA 1
ATOM 615 C C . PRO A 1 80 ? 31.405 2.011 -26.359 1.00 73.31 80 PRO A C 1
ATOM 617 O O . PRO A 1 80 ? 30.633 1.435 -25.588 1.00 73.31 80 PRO A O 1
ATOM 620 N N . GLU A 1 81 ? 32.710 1.745 -26.419 1.00 74.12 81 GLU A N 1
ATOM 621 C CA . GLU A 1 81 ? 33.376 0.963 -25.384 1.00 74.12 81 GLU A CA 1
ATOM 622 C C . GLU A 1 81 ? 33.186 1.718 -24.063 1.00 74.12 81 GLU A C 1
ATOM 624 O O . GLU A 1 81 ? 33.241 2.953 -24.077 1.00 74.12 81 GLU A O 1
ATOM 629 N N . PRO A 1 82 ? 32.884 1.025 -22.950 1.00 72.38 82 PRO A N 1
ATOM 630 C CA . PRO A 1 82 ? 32.865 1.686 -21.657 1.00 72.38 82 PRO A CA 1
ATOM 631 C C . PRO A 1 82 ? 34.219 2.376 -21.484 1.00 72.38 82 PRO A C 1
ATOM 633 O O . PRO A 1 82 ? 35.259 1.737 -21.641 1.00 72.38 82 PRO A O 1
ATOM 636 N N . GLU A 1 83 ? 34.203 3.685 -21.246 1.00 67.62 83 GLU A N 1
ATOM 637 C CA . GLU A 1 83 ? 35.404 4.393 -20.827 1.00 67.62 83 GLU A CA 1
ATOM 638 C C . GLU A 1 83 ? 35.799 3.759 -19.488 1.00 67.62 83 GLU A C 1
ATOM 640 O O . GLU A 1 83 ? 35.068 3.880 -18.504 1.00 67.62 83 GLU A O 1
ATOM 645 N N . ASP A 1 84 ? 36.878 2.971 -19.485 1.00 55.12 84 ASP A N 1
ATOM 646 C CA . ASP A 1 84 ? 37.492 2.491 -18.253 1.00 55.12 84 ASP A CA 1
ATOM 647 C C . ASP A 1 84 ? 37.952 3.741 -17.491 1.00 55.12 84 ASP A C 1
ATOM 649 O O . ASP A 1 84 ? 38.966 4.356 -17.829 1.00 55.12 84 ASP A O 1
ATOM 653 N N . ASP A 1 85 ? 37.159 4.155 -16.502 1.00 58.44 85 ASP A N 1
ATOM 654 C CA . ASP A 1 85 ? 37.538 5.151 -15.503 1.00 58.44 85 ASP A CA 1
ATOM 655 C C . ASP A 1 85 ? 38.591 4.501 -14.591 1.00 58.44 85 ASP A C 1
ATOM 657 O O . ASP A 1 85 ? 38.318 3.966 -13.515 1.00 58.44 85 ASP A O 1
ATOM 661 N N . ASP A 1 86 ? 39.809 4.420 -15.125 1.00 55.56 86 ASP A N 1
ATOM 662 C CA . ASP A 1 86 ? 41.018 3.996 -14.433 1.00 55.56 86 ASP A CA 1
ATOM 663 C C . ASP A 1 86 ? 41.528 5.183 -13.594 1.00 55.56 86 ASP A C 1
ATOM 665 O O . ASP A 1 86 ? 42.569 5.782 -13.869 1.00 55.56 86 ASP A O 1
ATOM 669 N N . GLU A 1 87 ? 40.756 5.573 -12.574 1.00 55.03 87 GLU A N 1
ATOM 670 C CA . GLU A 1 87 ? 41.301 6.272 -11.408 1.00 55.03 87 GLU A CA 1
ATOM 671 C C . GLU A 1 87 ? 41.762 5.231 -10.377 1.00 55.03 87 GLU A C 1
ATOM 673 O O . GLU A 1 87 ? 41.144 4.965 -9.341 1.00 55.03 87 GLU A O 1
ATOM 678 N N . GLU A 1 88 ? 42.921 4.634 -10.662 1.00 57.16 88 GLU A N 1
ATOM 679 C CA . GLU A 1 88 ? 43.797 4.058 -9.646 1.00 57.16 88 GLU A CA 1
ATOM 680 C C . GLU A 1 88 ? 44.116 5.121 -8.570 1.00 57.16 88 GLU A C 1
ATOM 682 O O . GLU A 1 88 ? 44.967 5.989 -8.733 1.00 57.16 88 GLU A O 1
ATOM 687 N N . LYS A 1 89 ? 43.428 4.989 -7.432 1.00 50.59 89 LYS A N 1
ATOM 688 C CA . LYS A 1 89 ? 44.031 4.811 -6.103 1.00 50.59 89 LYS A CA 1
ATOM 689 C C . LYS A 1 89 ? 44.969 5.921 -5.590 1.00 50.59 89 LYS A C 1
ATOM 691 O O . LYS A 1 89 ? 46.164 5.921 -5.860 1.00 50.59 89 LYS A O 1
ATOM 696 N N . ASP A 1 90 ? 44.479 6.668 -4.601 1.00 46.47 90 ASP A N 1
ATOM 697 C CA . ASP A 1 90 ? 45.292 6.981 -3.419 1.00 46.47 90 ASP A CA 1
ATOM 698 C C . ASP A 1 90 ? 44.468 6.747 -2.145 1.00 46.47 90 ASP A C 1
ATOM 700 O O . ASP A 1 90 ? 43.656 7.558 -1.699 1.00 46.47 90 ASP A O 1
ATOM 704 N N . SER A 1 91 ? 44.652 5.558 -1.577 1.00 46.91 91 SER A N 1
ATOM 705 C CA . SER A 1 91 ? 44.282 5.249 -0.203 1.00 46.91 91 SER A CA 1
ATOM 706 C C . SER A 1 91 ? 45.288 5.935 0.725 1.00 46.91 91 SER A C 1
ATOM 708 O O . SER A 1 91 ? 46.352 5.371 0.982 1.00 46.91 91 SER A O 1
ATOM 710 N N . ASP A 1 92 ? 44.971 7.131 1.228 1.00 48.16 92 ASP A N 1
ATOM 711 C CA . ASP A 1 92 ? 45.699 7.719 2.361 1.00 48.16 92 ASP A CA 1
ATOM 712 C C . ASP A 1 92 ? 45.193 7.034 3.640 1.00 48.16 92 ASP A C 1
ATOM 714 O O . ASP A 1 92 ? 44.271 7.475 4.329 1.00 48.16 92 ASP A O 1
ATOM 718 N N . ASP A 1 93 ? 45.771 5.861 3.875 1.00 53.66 93 ASP A N 1
ATOM 719 C CA . ASP A 1 93 ? 45.806 5.168 5.149 1.00 53.66 93 ASP A CA 1
ATOM 720 C C . ASP A 1 93 ? 46.548 6.065 6.155 1.00 53.66 93 ASP A C 1
ATOM 722 O O . ASP A 1 93 ? 47.756 6.288 6.054 1.00 53.66 93 ASP A O 1
ATOM 726 N N . LYS A 1 94 ? 45.806 6.646 7.102 1.00 56.53 94 LYS A N 1
ATOM 727 C CA . LYS A 1 94 ? 46.379 7.189 8.335 1.00 56.53 94 LYS A CA 1
ATOM 728 C C . LYS A 1 94 ? 45.843 6.387 9.506 1.00 56.53 94 LYS A C 1
ATOM 730 O O . LYS A 1 94 ? 44.789 6.686 10.063 1.00 56.53 94 LYS A O 1
ATOM 735 N N . GLU A 1 95 ? 46.610 5.361 9.848 1.00 49.03 95 GLU A N 1
ATOM 736 C CA . GLU A 1 95 ? 46.666 4.783 11.181 1.00 49.03 95 GLU A CA 1
ATOM 737 C C . GLU A 1 95 ? 46.978 5.900 12.195 1.00 49.03 95 GLU A C 1
ATOM 739 O O . GLU A 1 95 ? 48.059 6.486 12.177 1.00 49.03 95 GLU A O 1
ATOM 744 N N . ASP A 1 96 ? 46.028 6.203 13.078 1.00 43.94 96 ASP A N 1
ATOM 745 C CA . ASP A 1 96 ? 46.297 6.887 14.346 1.00 43.94 96 ASP A CA 1
ATOM 746 C C . ASP A 1 96 ? 46.127 5.838 15.460 1.00 43.94 96 ASP A 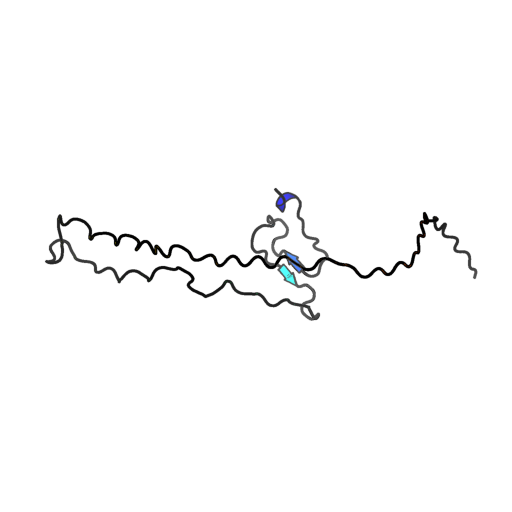C 1
ATOM 748 O O . ASP A 1 96 ? 45.081 5.715 16.103 1.00 43.94 96 ASP A O 1
ATOM 752 N N . GLU A 1 97 ? 47.159 5.008 15.634 1.00 52.75 97 GLU A N 1
ATOM 753 C CA . GLU A 1 97 ? 47.440 4.345 16.907 1.00 52.75 97 GLU A CA 1
ATOM 754 C C . GLU A 1 97 ? 48.401 5.232 17.705 1.00 52.75 97 GLU A C 1
ATOM 756 O O . GLU A 1 97 ? 49.515 5.490 17.259 1.00 52.75 97 GLU A O 1
ATOM 761 N N . GLU A 1 98 ? 47.959 5.677 18.885 1.00 49.03 98 GLU A N 1
ATOM 762 C CA . GLU A 1 98 ? 48.691 5.679 20.168 1.00 49.03 98 GLU A CA 1
ATOM 763 C C . GLU A 1 98 ? 48.089 6.747 21.103 1.00 49.03 98 GLU A C 1
ATOM 765 O O . GLU A 1 98 ? 48.326 7.939 20.944 1.00 49.03 98 GLU A O 1
ATOM 770 N N . ASP A 1 99 ? 47.346 6.326 22.132 1.00 52.06 99 ASP A N 1
ATOM 771 C CA . ASP A 1 99 ? 47.794 6.589 23.508 1.00 52.06 99 ASP A CA 1
ATOM 772 C C . ASP A 1 99 ? 47.067 5.658 24.490 1.00 52.06 99 ASP A C 1
ATOM 774 O O . ASP A 1 99 ? 45.903 5.823 24.867 1.00 52.06 99 ASP A O 1
ATOM 778 N N . SER A 1 100 ? 47.795 4.629 24.907 1.00 49.72 100 SER A N 1
ATOM 779 C CA . SER A 1 100 ? 47.448 3.772 26.028 1.00 49.72 100 SER A CA 1
ATOM 780 C C . SER A 1 100 ? 47.909 4.409 27.344 1.00 49.72 100 SER A C 1
ATOM 782 O O . SER A 1 100 ? 49.101 4.328 27.627 1.00 49.72 100 SER A O 1
ATOM 784 N N . LYS A 1 101 ? 47.006 4.857 28.242 1.00 48.25 101 LYS A N 1
ATOM 785 C CA . LYS A 1 101 ? 47.014 4.421 29.668 1.00 48.25 101 LYS A CA 1
ATOM 786 C C . LYS A 1 101 ? 45.801 4.894 30.506 1.00 48.25 101 LYS A C 1
ATOM 788 O O . LYS A 1 101 ? 45.325 6.011 30.334 1.00 48.25 101 LYS A O 1
ATOM 793 N N . PRO A 1 102 ? 45.331 4.086 31.487 1.00 44.16 102 PRO A N 1
ATOM 794 C CA . PRO A 1 102 ? 44.037 4.228 32.134 1.00 44.16 102 PRO A CA 1
ATOM 795 C C . PRO A 1 102 ? 44.108 5.042 33.432 1.00 44.16 102 PRO A C 1
ATOM 797 O O . PRO A 1 102 ? 45.131 5.076 34.121 1.00 44.16 102 PRO A O 1
ATOM 800 N N . LYS A 1 103 ? 42.967 5.601 33.848 1.00 43.50 103 LYS A N 1
ATOM 801 C CA . LYS A 1 103 ? 42.747 5.995 35.243 1.00 43.50 103 LYS A CA 1
ATOM 802 C C . LYS A 1 103 ? 41.801 5.014 35.914 1.00 43.50 103 LYS A C 1
ATOM 804 O O . LYS A 1 103 ? 40.610 4.975 35.632 1.00 43.50 103 LYS A O 1
ATOM 809 N N . LYS A 1 104 ? 42.389 4.245 36.828 1.00 43.31 104 LYS A N 1
ATOM 810 C CA . LYS A 1 104 ? 41.706 3.490 37.872 1.00 43.31 104 LYS A CA 1
ATOM 811 C C . LYS A 1 104 ? 40.721 4.391 38.616 1.00 43.31 104 LYS A C 1
ATOM 813 O O . LYS A 1 104 ? 41.109 5.457 39.096 1.00 43.31 104 LYS A O 1
ATOM 818 N N . ARG A 1 105 ? 39.512 3.886 38.823 1.00 40.34 105 ARG A N 1
ATOM 819 C CA . ARG A 1 105 ? 38.822 4.051 40.096 1.00 40.34 105 ARG A CA 1
ATOM 820 C C . ARG A 1 105 ? 38.132 2.727 40.407 1.00 40.34 105 ARG A C 1
ATOM 822 O O . ARG A 1 105 ? 37.078 2.432 39.861 1.00 40.34 105 ARG A O 1
ATOM 829 N N . GLU A 1 106 ? 38.830 1.909 41.192 1.00 47.47 106 GLU A N 1
ATOM 830 C CA . GLU A 1 106 ? 38.195 0.937 42.081 1.00 47.47 106 GLU A CA 1
ATOM 831 C C . GLU A 1 106 ? 37.142 1.688 42.898 1.00 47.47 106 GLU A C 1
ATOM 833 O O . GLU A 1 106 ? 37.469 2.704 43.511 1.00 47.47 106 GLU A O 1
ATOM 838 N N . GLU A 1 107 ? 35.908 1.206 42.876 1.00 51.34 107 GLU A N 1
ATOM 839 C CA . GLU A 1 107 ? 35.135 1.006 44.096 1.00 51.34 107 GLU A CA 1
ATOM 840 C C . GLU A 1 107 ? 34.142 -0.127 43.821 1.00 51.34 107 GLU A C 1
ATOM 842 O O . GLU A 1 107 ? 33.273 -0.040 42.952 1.00 51.34 107 GLU A O 1
ATOM 847 N N . ASP A 1 108 ? 34.400 -1.226 44.520 1.00 46.97 108 ASP A N 1
ATOM 848 C CA . ASP A 1 108 ? 33.606 -2.435 44.644 1.00 46.97 108 ASP A CA 1
ATOM 849 C C . ASP A 1 108 ? 32.137 -2.149 44.971 1.00 46.97 108 ASP A C 1
ATOM 851 O O . ASP A 1 108 ? 31.853 -1.352 45.865 1.00 46.97 108 ASP A O 1
ATOM 855 N N . HIS A 1 109 ? 31.217 -2.916 44.380 1.00 40.69 109 HIS A N 1
ATOM 856 C CA . HIS A 1 109 ? 30.299 -3.690 45.216 1.00 40.69 109 HIS A CA 1
ATOM 857 C C . HIS A 1 109 ? 29.701 -4.874 44.450 1.00 40.69 109 HIS A C 1
ATOM 859 O O . HIS A 1 109 ? 28.914 -4.728 43.516 1.00 40.69 109 HIS A O 1
ATOM 865 N N . GLU A 1 110 ? 30.145 -6.052 44.866 1.00 50.84 110 GLU A N 1
ATOM 866 C CA . GLU A 1 110 ? 29.558 -7.358 44.623 1.00 50.84 110 GLU A CA 1
ATOM 867 C C . GLU A 1 110 ? 28.312 -7.497 45.503 1.00 50.84 110 GLU A C 1
ATOM 869 O O . GLU A 1 110 ? 28.408 -7.401 46.722 1.00 50.84 110 GLU A O 1
ATOM 874 N N . GLU A 1 111 ? 27.157 -7.749 44.897 1.00 52.66 111 GLU A N 1
ATOM 875 C CA . GLU A 1 111 ? 26.082 -8.480 45.564 1.00 52.66 111 GLU A CA 1
ATOM 876 C C . GLU A 1 111 ? 25.284 -9.260 44.514 1.00 52.66 111 GLU A C 1
ATOM 878 O O . GLU A 1 111 ? 24.340 -8.789 43.881 1.00 52.66 111 GLU A O 1
ATOM 883 N N . ASP A 1 112 ? 25.757 -10.493 44.310 1.00 50.97 112 ASP A N 1
ATOM 884 C CA . ASP A 1 112 ? 24.935 -11.702 44.373 1.00 50.97 112 ASP A CA 1
ATOM 885 C C . ASP A 1 112 ? 23.632 -11.452 45.145 1.00 50.97 112 ASP A C 1
ATOM 887 O O . ASP A 1 112 ? 23.685 -10.841 46.204 1.00 50.97 112 ASP A O 1
ATOM 891 N N . LEU A 1 113 ? 22.490 -11.940 44.658 1.00 49.25 113 LEU A N 1
ATOM 892 C CA . LEU A 1 113 ? 21.521 -12.652 45.494 1.00 49.25 113 LEU A CA 1
ATOM 893 C C . LEU A 1 113 ? 20.367 -13.185 44.630 1.00 49.25 113 LEU A C 1
ATOM 895 O O . LEU A 1 113 ? 19.578 -12.452 44.028 1.00 49.25 113 LEU A O 1
ATOM 899 N N . GLU A 1 114 ? 20.289 -14.513 44.621 1.00 47.06 114 GLU A N 1
ATOM 900 C CA . GLU A 1 114 ? 19.129 -15.328 44.282 1.00 47.06 114 GLU A CA 1
ATOM 901 C C . GLU A 1 114 ? 17.822 -14.789 44.896 1.00 47.06 114 GLU A C 1
ATOM 903 O O . GLU A 1 114 ? 17.798 -14.164 45.958 1.00 47.06 114 GLU A O 1
ATOM 908 N N . GLY A 1 115 ? 16.706 -15.054 44.211 1.00 45.16 115 GLY A N 1
ATOM 909 C CA . GLY A 1 115 ? 15.388 -14.534 44.575 1.00 45.16 115 GLY A CA 1
ATOM 910 C C . GLY A 1 115 ? 14.826 -15.029 45.913 1.00 45.16 115 GLY A C 1
ATOM 911 O O . GLY A 1 115 ? 15.402 -15.864 46.605 1.00 45.16 115 GLY A O 1
ATOM 912 N N . PRO A 1 116 ? 13.608 -14.582 46.246 1.00 47.69 116 PRO A N 1
ATOM 913 C CA . PRO A 1 116 ? 12.648 -15.528 46.802 1.00 47.69 116 PRO A CA 1
ATOM 914 C C . PRO A 1 116 ? 11.239 -15.373 46.217 1.00 47.69 116 PRO A C 1
ATOM 916 O O . PRO A 1 116 ? 10.777 -14.290 45.861 1.00 47.69 116 PRO A O 1
ATOM 919 N N . GLY A 1 117 ? 10.544 -16.511 46.149 1.00 46.28 117 GLY A N 1
ATOM 920 C CA . GLY A 1 117 ? 9.156 -16.609 45.726 1.00 46.28 117 GLY A CA 1
ATOM 921 C C . GLY A 1 117 ? 8.201 -15.824 46.623 1.00 46.28 117 GLY A C 1
ATOM 922 O O . GLY A 1 117 ? 8.316 -15.818 47.849 1.00 46.28 117 GLY A O 1
ATOM 923 N N . TYR A 1 118 ? 7.208 -15.207 45.990 1.00 38.00 118 TYR A N 1
ATOM 924 C CA . TYR A 1 118 ? 6.110 -14.545 46.677 1.00 38.00 118 TYR A CA 1
ATOM 925 C C . TYR A 1 118 ? 4.891 -15.473 46.699 1.00 38.00 118 TYR A C 1
ATOM 927 O O . TYR A 1 118 ? 4.196 -15.653 45.700 1.00 38.00 118 TYR A O 1
ATOM 935 N N . VAL A 1 119 ? 4.642 -16.092 47.854 1.00 46.97 119 VAL A N 1
ATOM 936 C CA . VAL A 1 119 ? 3.369 -16.748 48.170 1.00 46.97 119 VAL A CA 1
ATOM 937 C C . VAL A 1 119 ? 2.343 -15.667 48.510 1.00 46.97 119 VAL A C 1
ATOM 939 O O . VAL A 1 119 ? 2.442 -14.992 49.532 1.00 46.97 119 VAL A O 1
ATOM 942 N N . GLY A 1 120 ? 1.358 -15.480 47.632 1.00 41.09 120 GLY A N 1
ATOM 943 C CA . GLY A 1 120 ? 0.257 -14.546 47.845 1.00 41.09 120 GLY A CA 1
ATOM 944 C C . GLY A 1 120 ? -0.641 -14.991 49.000 1.00 41.09 120 GLY A C 1
ATOM 945 O O . GLY A 1 120 ? -1.359 -15.982 48.894 1.00 41.09 120 GLY A O 1
ATOM 946 N N . GLY A 1 121 ? -0.616 -14.238 50.097 1.00 41.53 121 GLY A N 1
ATOM 947 C CA . GLY A 1 121 ? -1.611 -14.294 51.161 1.00 41.53 121 GLY A CA 1
ATOM 948 C C . GLY A 1 121 ? -2.424 -13.006 51.176 1.00 41.53 121 GLY A C 1
ATOM 949 O O . GLY A 1 121 ? -1.963 -12.009 51.719 1.00 41.53 121 GLY A O 1
ATOM 950 N N . ALA A 1 122 ? -3.637 -13.031 50.623 1.00 50.38 122 ALA A N 1
ATOM 951 C CA . ALA A 1 122 ? -4.630 -11.983 50.837 1.00 50.38 122 ALA A CA 1
ATOM 952 C C . ALA A 1 122 ? -5.644 -12.471 51.877 1.00 50.38 122 ALA A C 1
ATOM 954 O O . ALA A 1 122 ? -6.388 -13.425 51.652 1.00 50.38 122 ALA A O 1
ATOM 955 N N . LYS A 1 123 ? -5.642 -11.817 53.036 1.00 51.94 123 LYS A N 1
ATOM 956 C CA . LYS A 1 123 ? -6.709 -11.869 54.033 1.00 51.94 123 LYS A CA 1
ATOM 957 C C . LYS A 1 123 ? -7.012 -10.437 54.437 1.00 51.94 123 LYS A C 1
ATOM 959 O O . LYS A 1 123 ? -6.162 -9.817 55.057 1.00 51.94 123 LYS A O 1
ATOM 964 N N . GLU A 1 124 ? -8.204 -9.967 54.085 1.00 48.31 124 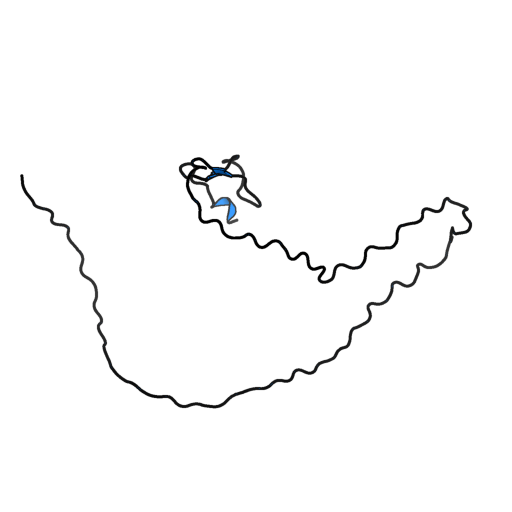GLU A N 1
ATOM 965 C CA . GLU A 1 124 ? -8.947 -8.895 54.760 1.00 48.31 124 GLU A CA 1
ATOM 966 C C . GLU A 1 124 ? -10.404 -8.985 54.250 1.00 48.31 124 GLU A C 1
ATOM 968 O O . GLU A 1 124 ? -10.626 -9.005 53.044 1.00 48.31 124 GLU A O 1
ATOM 973 N N . SER A 1 125 ? -11.367 -9.458 55.046 1.00 54.78 125 SER A N 1
ATOM 974 C CA . SER A 1 125 ? -12.155 -8.761 56.082 1.00 54.78 125 SER A CA 1
ATOM 975 C C . SER A 1 125 ? -13.180 -7.759 55.526 1.00 54.78 125 SER A C 1
ATOM 977 O O . SER A 1 125 ? -12.863 -6.599 55.285 1.00 54.78 125 SER A O 1
ATOM 979 N N . SER A 1 126 ? -14.439 -8.200 55.431 1.00 50.78 126 SER A N 1
ATOM 980 C CA . SER A 1 126 ? -15.642 -7.467 55.867 1.00 50.78 126 SER A CA 1
ATOM 981 C C . SER A 1 126 ? -16.806 -8.440 56.010 1.00 50.78 126 SER A C 1
ATOM 983 O O . SER A 1 126 ? -16.974 -9.271 55.089 1.00 50.78 126 SER A O 1
#